Protein AF-A0A9E0ZNE9-F1 (afdb_monomer_lite)

Sequence (82 aa):
MLLKRNNVERVVESPEKAESMIKEGYTVVEAKVLPEKGNPEEEKPIDSMNVTELKALAKKKGLEGYSSLSRDEL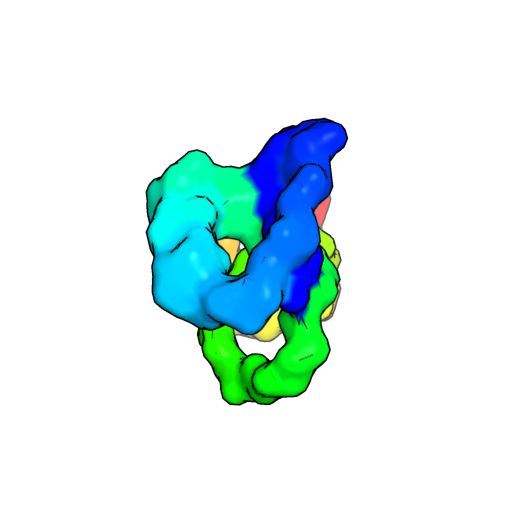AEVLKEAE

Foldseek 3Di:
DWKDDPPDIDDDDDVVVVVVVVVVVIDDDDDDDDDDDDDDPPPPQLVNDDLVVLLVLCVVVVPPCSVVDDSVRSSVVSNVVD

pLDDT: mean 73.61, std 13.42, range [37.75, 85.44]

Radius of gyration: 16.78 Å; chains: 1; bounding box: 38×26×40 Å

Secondary structure (DSSP, 8-state):
-EEEETTEEEE---HHHHHHHHHTT-EEEE-SS------------GGGS-HHHHHHHHHHHT-TTTTTS-HHHHHHHHHHT-

Structure (mmCIF, N/CA/C/O backbone):
data_AF-A0A9E0ZNE9-F1
#
_entry.id   AF-A0A9E0ZNE9-F1
#
loop_
_atom_site.group_PDB
_atom_site.id
_atom_site.type_symbol
_atom_site.label_atom_id
_atom_site.label_alt_id
_atom_site.label_comp_id
_atom_site.label_asym_id
_atom_site.label_entity_id
_atom_site.label_seq_id
_atom_site.pdbx_PDB_ins_code
_atom_site.Cartn_x
_atom_site.Cartn_y
_atom_site.Cartn_z
_atom_site.occupancy
_atom_site.B_iso_or_equiv
_atom_site.auth_seq_id
_atom_site.auth_comp_id
_atom_site.auth_asym_id
_atom_site.auth_atom_id
_atom_site.pdbx_PDB_model_num
ATOM 1 N N . MET A 1 1 ? 10.328 -12.470 -16.441 1.00 76.31 1 MET A N 1
ATOM 2 C CA . MET A 1 1 ? 9.304 -11.696 -15.711 1.00 76.31 1 MET A CA 1
ATOM 3 C C . MET A 1 1 ? 8.325 -11.133 -16.725 1.00 76.31 1 MET A C 1
ATOM 5 O O . MET A 1 1 ? 8.776 -10.619 -17.741 1.00 76.31 1 MET A O 1
ATOM 9 N N . LEU A 1 2 ? 7.021 -11.258 -16.499 1.00 79.75 2 LEU A N 1
ATOM 10 C CA . LEU A 1 2 ? 5.990 -10.640 -17.332 1.00 79.75 2 LEU A CA 1
ATOM 11 C C . LEU A 1 2 ? 5.515 -9.354 -16.661 1.00 79.75 2 LEU A C 1
ATOM 13 O O . LEU A 1 2 ? 5.101 -9.378 -15.504 1.00 79.75 2 LEU A O 1
ATOM 17 N N . LEU A 1 3 ? 5.595 -8.244 -17.384 1.00 84.19 3 LEU A N 1
ATOM 18 C CA . LEU A 1 3 ? 5.109 -6.936 -16.968 1.00 84.19 3 LEU A CA 1
ATOM 19 C C . LEU A 1 3 ? 3.884 -6.555 -17.791 1.00 84.19 3 LEU A C 1
ATOM 21 O O . LEU A 1 3 ? 3.845 -6.846 -18.983 1.00 84.19 3 LEU A O 1
ATOM 25 N N . LYS A 1 4 ? 2.922 -5.849 -17.202 1.00 81.62 4 LYS A N 1
ATOM 26 C CA . LYS A 1 4 ? 1.717 -5.383 -17.888 1.00 81.62 4 LYS A CA 1
ATOM 27 C C . LYS A 1 4 ? 1.461 -3.911 -17.610 1.00 81.62 4 LYS A C 1
ATOM 29 O O . LYS A 1 4 ? 1.617 -3.442 -16.492 1.00 81.62 4 LYS A O 1
ATOM 34 N N . ARG A 1 5 ? 1.063 -3.167 -18.635 1.00 82.31 5 ARG A N 1
ATOM 35 C CA . ARG A 1 5 ? 0.567 -1.795 -18.509 1.00 82.31 5 ARG A CA 1
ATOM 36 C C . ARG A 1 5 ? -0.648 -1.645 -19.404 1.00 82.31 5 ARG A C 1
ATOM 38 O O . ARG A 1 5 ? -0.522 -1.683 -20.628 1.00 82.31 5 ARG A O 1
ATOM 45 N N . ASN A 1 6 ? -1.820 -1.466 -18.801 1.00 79.56 6 ASN A N 1
ATOM 46 C CA . ASN A 1 6 ? -3.103 -1.533 -19.504 1.00 79.56 6 ASN A CA 1
ATOM 47 C C . ASN A 1 6 ? -3.231 -2.865 -20.275 1.00 79.56 6 ASN A C 1
ATOM 49 O O . ASN A 1 6 ? -3.121 -3.937 -19.685 1.00 79.56 6 ASN A O 1
ATOM 53 N N . ASN A 1 7 ? -3.404 -2.800 -21.597 1.00 81.19 7 ASN A N 1
ATOM 54 C CA . ASN A 1 7 ? -3.520 -3.954 -22.492 1.00 81.19 7 ASN A CA 1
ATOM 55 C C . ASN A 1 7 ? -2.187 -4.385 -23.131 1.00 81.19 7 ASN A C 1
ATOM 57 O O . ASN A 1 7 ? -2.188 -5.157 -24.086 1.00 81.19 7 ASN A O 1
ATOM 61 N N . VAL A 1 8 ? -1.060 -3.854 -22.648 1.00 75.94 8 VAL A N 1
ATOM 62 C CA . VAL A 1 8 ? 0.278 -4.155 -23.168 1.00 75.94 8 VAL A CA 1
ATOM 63 C C . VAL A 1 8 ? 1.019 -5.041 -22.183 1.00 75.94 8 VAL A C 1
ATOM 65 O O . VAL A 1 8 ? 1.225 -4.648 -21.037 1.00 75.94 8 VAL A O 1
ATOM 68 N N . GLU A 1 9 ? 1.474 -6.196 -22.653 1.00 84.00 9 GLU A N 1
ATOM 69 C CA . GLU A 1 9 ? 2.298 -7.135 -21.896 1.00 84.00 9 GLU A CA 1
ATOM 70 C C . GLU A 1 9 ? 3.729 -7.136 -22.438 1.00 84.00 9 GLU A C 1
ATOM 72 O O . GLU A 1 9 ? 3.959 -7.0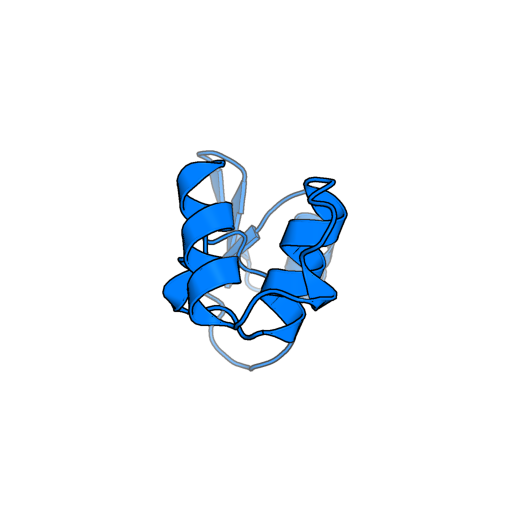31 -23.645 1.00 84.00 9 GLU A O 1
ATOM 77 N N . ARG A 1 10 ? 4.718 -7.233 -21.549 1.00 81.69 10 ARG A N 1
ATOM 78 C CA . ARG A 1 10 ? 6.131 -7.256 -21.910 1.00 81.69 10 ARG A CA 1
ATOM 79 C C . ARG A 1 10 ? 6.885 -8.279 -21.083 1.00 81.69 10 ARG A C 1
ATOM 81 O O . ARG A 1 10 ? 6.910 -8.210 -19.858 1.00 81.69 10 ARG A O 1
ATOM 88 N N . VAL A 1 11 ? 7.548 -9.201 -21.769 1.00 84.81 11 VAL A N 1
ATOM 89 C CA . VAL A 1 11 ? 8.455 -10.161 -21.141 1.00 84.81 11 VAL A CA 1
ATOM 90 C C . VAL A 1 11 ? 9.821 -9.506 -20.980 1.00 84.81 11 VAL A C 1
ATOM 92 O O . VAL A 1 11 ? 10.368 -8.931 -21.921 1.00 84.81 11 VAL A O 1
ATOM 95 N N . VAL A 1 12 ? 10.354 -9.570 -19.768 1.00 81.69 12 VAL A N 1
ATOM 96 C CA . VAL A 1 12 ? 11.632 -8.985 -19.383 1.00 81.69 12 VAL A CA 1
ATOM 97 C C . VAL A 1 12 ? 12.433 -10.017 -18.608 1.00 81.69 12 VAL A C 1
ATOM 99 O O . VAL A 1 12 ? 11.928 -10.643 -17.676 1.00 81.69 12 VAL A O 1
ATOM 102 N N . GLU A 1 13 ? 13.679 -10.217 -19.006 1.00 78.19 13 GLU A N 1
ATOM 103 C CA . GLU A 1 13 ? 14.570 -11.202 -18.385 1.00 78.19 13 GLU A CA 1
ATOM 104 C C . GLU A 1 13 ? 15.462 -10.565 -17.313 1.00 78.19 13 GLU A C 1
ATOM 106 O O . GLU A 1 13 ? 15.836 -11.228 -16.351 1.00 78.19 13 GLU A O 1
ATOM 111 N N . SER A 1 14 ? 15.743 -9.264 -17.434 1.00 81.38 14 SER A N 1
ATOM 112 C CA . SER A 1 14 ? 16.600 -8.527 -16.503 1.00 81.38 14 SER A CA 1
ATOM 113 C C . SER A 1 14 ? 15.792 -7.800 -15.417 1.00 81.38 14 SER A C 1
ATOM 115 O O . SER A 1 14 ? 14.880 -7.038 -15.758 1.00 81.38 14 SER A O 1
ATOM 117 N N . PRO A 1 15 ? 16.158 -7.941 -14.130 1.00 77.75 15 PRO A N 1
ATOM 118 C CA . PRO A 1 15 ? 15.478 -7.266 -13.022 1.00 77.75 15 PRO A CA 1
ATOM 119 C C . PRO A 1 15 ? 15.608 -5.734 -13.084 1.00 77.75 15 PRO A C 1
ATOM 121 O O . PRO A 1 15 ? 14.614 -5.041 -12.906 1.00 77.75 15 PRO A O 1
ATOM 124 N N . GLU A 1 16 ? 16.768 -5.194 -13.471 1.00 81.44 16 GLU A N 1
ATOM 125 C CA . GLU A 1 16 ? 16.986 -3.735 -13.585 1.00 81.44 16 GLU A CA 1
ATOM 126 C C . GLU A 1 16 ? 16.039 -3.077 -14.607 1.00 81.44 16 GLU A C 1
ATOM 128 O O . GLU A 1 16 ? 15.531 -1.961 -14.442 1.00 81.44 16 GLU A O 1
ATOM 133 N N . LYS A 1 17 ? 15.774 -3.809 -15.695 1.00 80.31 17 LYS A N 1
ATOM 134 C CA . LYS A 1 17 ? 14.842 -3.401 -16.746 1.00 80.31 17 LYS A CA 1
ATOM 135 C C . LYS A 1 17 ? 13.403 -3.468 -16.234 1.00 80.31 17 LYS A C 1
ATOM 137 O O . LYS A 1 17 ? 12.601 -2.606 -16.585 1.00 80.31 17 LYS A O 1
ATOM 142 N N . ALA A 1 18 ? 13.094 -4.454 -15.392 1.00 80.50 18 ALA A N 1
ATOM 143 C CA . ALA A 1 18 ? 11.793 -4.562 -14.757 1.00 80.50 18 ALA A CA 1
ATOM 144 C C . ALA A 1 18 ? 11.534 -3.407 -13.783 1.00 80.50 18 ALA A C 1
ATOM 146 O O . ALA A 1 18 ? 10.486 -2.782 -13.882 1.00 80.50 18 ALA A O 1
ATOM 147 N N . GLU A 1 19 ? 12.496 -3.040 -12.935 1.00 80.00 19 GLU A N 1
ATOM 148 C CA . GLU A 1 19 ? 12.375 -1.898 -12.015 1.00 80.00 19 GLU A CA 1
ATOM 149 C C . GLU A 1 19 ? 12.132 -0.570 -12.74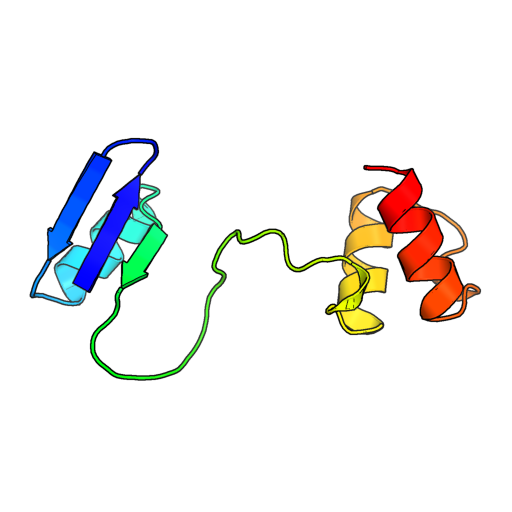2 1.00 80.00 19 GLU A C 1
ATOM 151 O O . GLU A 1 19 ? 11.243 0.198 -12.366 1.00 80.00 19 GLU A O 1
ATOM 156 N N . SER A 1 20 ? 12.875 -0.316 -13.825 1.00 80.81 20 SER A N 1
ATOM 157 C CA . SER A 1 20 ? 12.674 0.884 -14.650 1.00 80.81 20 SER A CA 1
ATOM 158 C C . SER A 1 20 ? 11.257 0.938 -15.226 1.00 80.81 20 SER A C 1
ATOM 160 O O . SER A 1 20 ? 10.603 1.975 -15.177 1.00 80.81 20 SER A O 1
ATOM 162 N N . MET A 1 21 ? 10.744 -0.199 -15.696 1.00 79.69 21 MET A N 1
ATOM 163 C CA . MET A 1 21 ? 9.393 -0.294 -16.241 1.00 79.69 21 MET A CA 1
ATOM 164 C C . MET A 1 21 ? 8.310 -0.203 -15.163 1.00 79.69 21 MET A C 1
ATOM 166 O O . MET A 1 21 ? 7.269 0.405 -15.400 1.00 79.69 21 MET A O 1
ATOM 170 N N . ILE A 1 22 ? 8.556 -0.729 -13.963 1.00 80.12 22 ILE A N 1
ATOM 171 C CA . ILE A 1 22 ? 7.655 -0.559 -12.818 1.00 80.12 22 ILE A CA 1
ATOM 172 C C . ILE A 1 22 ? 7.529 0.927 -12.469 1.00 80.12 22 ILE A C 1
ATOM 174 O O . ILE A 1 22 ? 6.423 1.433 -12.286 1.00 80.12 22 ILE A O 1
ATOM 178 N N . LYS A 1 23 ? 8.645 1.667 -12.497 1.00 80.19 23 LYS A N 1
ATOM 179 C CA . LYS A 1 23 ? 8.653 3.126 -12.316 1.00 80.19 23 LYS A CA 1
ATOM 180 C C . LYS A 1 23 ? 7.900 3.878 -13.423 1.00 80.19 23 LYS A C 1
ATOM 182 O O . LYS A 1 23 ? 7.328 4.931 -13.161 1.00 80.19 23 LYS A O 1
ATOM 187 N N . GLU A 1 24 ? 7.866 3.336 -14.639 1.00 78.94 24 GLU A N 1
ATOM 188 C CA . GLU A 1 24 ? 7.074 3.847 -15.770 1.00 78.94 24 GLU A CA 1
ATOM 189 C C . GLU A 1 24 ? 5.586 3.428 -15.736 1.00 78.94 24 GLU A C 1
ATOM 191 O O . GLU A 1 24 ? 4.834 3.720 -16.677 1.00 78.94 24 GLU A O 1
ATOM 196 N N . GLY A 1 25 ? 5.152 2.736 -14.677 1.00 74.75 25 GLY A N 1
ATOM 197 C CA . GLY A 1 25 ? 3.761 2.335 -14.462 1.00 74.75 25 GLY A CA 1
ATOM 198 C C . GLY A 1 25 ? 3.396 0.953 -15.007 1.00 74.75 25 GLY A C 1
ATOM 199 O O . GLY A 1 25 ? 2.233 0.724 -15.328 1.00 74.75 25 GLY A O 1
ATOM 200 N N . TYR A 1 26 ? 4.361 0.044 -15.170 1.00 81.50 26 TYR A N 1
ATOM 201 C CA . TYR A 1 26 ? 4.075 -1.370 -15.431 1.00 81.50 26 TYR A CA 1
ATOM 202 C C . TYR A 1 26 ? 3.910 -2.154 -14.119 1.00 81.50 26 TYR A C 1
ATOM 204 O O . TYR A 1 26 ? 4.668 -1.968 -13.173 1.00 81.50 26 TYR A O 1
ATOM 212 N N . THR A 1 27 ? 2.962 -3.083 -14.073 1.00 76.44 27 THR A N 1
ATOM 213 C CA . THR A 1 27 ? 2.759 -4.016 -12.958 1.00 76.44 27 THR A CA 1
ATOM 214 C C . THR A 1 27 ? 3.351 -5.385 -13.288 1.00 76.44 27 THR A C 1
ATOM 216 O O . THR A 1 27 ? 3.394 -5.793 -14.449 1.00 76.44 27 THR A O 1
ATOM 219 N N . VAL A 1 28 ? 3.862 -6.100 -12.285 1.00 76.88 28 VAL A N 1
ATOM 220 C CA . VAL A 1 28 ? 4.471 -7.425 -12.477 1.00 76.88 28 VAL A CA 1
ATOM 221 C C . VAL A 1 28 ? 3.374 -8.488 -12.417 1.00 76.88 28 VAL A C 1
ATOM 223 O O . VAL A 1 28 ? 2.762 -8.669 -11.372 1.00 76.88 28 VAL A O 1
ATOM 226 N N . VAL A 1 29 ? 3.127 -9.181 -13.530 1.00 70.31 29 VAL A N 1
ATOM 227 C CA . VAL A 1 29 ? 2.089 -10.223 -13.656 1.00 70.31 29 VAL A CA 1
ATOM 228 C C . VAL A 1 29 ? 2.649 -11.608 -13.353 1.00 70.31 29 VAL A C 1
ATOM 230 O O . VAL A 1 29 ? 2.002 -12.410 -12.692 1.00 70.31 29 VAL A O 1
ATOM 233 N N . GLU A 1 30 ? 3.871 -11.898 -13.804 1.00 60.41 30 GLU A N 1
ATOM 234 C CA . GLU A 1 30 ? 4.475 -13.215 -13.598 1.00 60.41 30 GLU A CA 1
ATOM 235 C C . GLU A 1 30 ? 5.980 -13.080 -13.340 1.00 60.41 30 GLU A C 1
ATOM 237 O O . GLU A 1 30 ? 6.796 -12.914 -14.254 1.00 60.41 30 GLU A O 1
ATOM 242 N N . ALA A 1 31 ? 6.374 -13.114 -12.068 1.00 56.16 31 ALA A N 1
ATOM 243 C CA . ALA A 1 31 ? 7.774 -13.167 -11.668 1.00 56.16 31 ALA A CA 1
ATOM 244 C C . ALA A 1 31 ? 8.168 -14.616 -11.371 1.00 56.16 31 ALA A C 1
ATOM 246 O O . ALA A 1 31 ? 7.781 -15.190 -10.355 1.00 56.16 31 ALA A O 1
ATOM 247 N N . LYS A 1 32 ? 8.987 -15.214 -12.242 1.00 53.56 32 LYS A N 1
ATOM 248 C CA . LYS A 1 32 ? 9.674 -16.467 -11.920 1.00 53.56 32 LYS A CA 1
ATOM 249 C C . LYS A 1 32 ? 10.767 -16.157 -10.880 1.00 53.56 32 LYS A C 1
ATOM 251 O O . LYS A 1 32 ? 11.861 -15.744 -11.239 1.00 53.56 32 LYS A O 1
ATOM 256 N N . VAL A 1 33 ? 10.402 -16.396 -9.616 1.00 45.47 33 VAL A N 1
ATOM 257 C CA . VAL A 1 33 ? 11.211 -16.582 -8.390 1.00 45.47 33 VAL A CA 1
ATOM 258 C C . VAL A 1 33 ? 11.833 -15.337 -7.722 1.00 45.47 33 VAL A C 1
ATOM 260 O O . VAL A 1 33 ? 12.932 -14.918 -8.062 1.00 45.47 33 VAL A O 1
ATOM 263 N N . LEU A 1 34 ? 11.146 -14.796 -6.705 1.00 39.75 34 LEU A N 1
ATOM 264 C CA . LEU A 1 34 ? 11.482 -14.794 -5.257 1.00 39.75 34 LEU A CA 1
ATOM 265 C C . LEU A 1 34 ? 10.558 -13.787 -4.528 1.00 39.75 34 LEU A 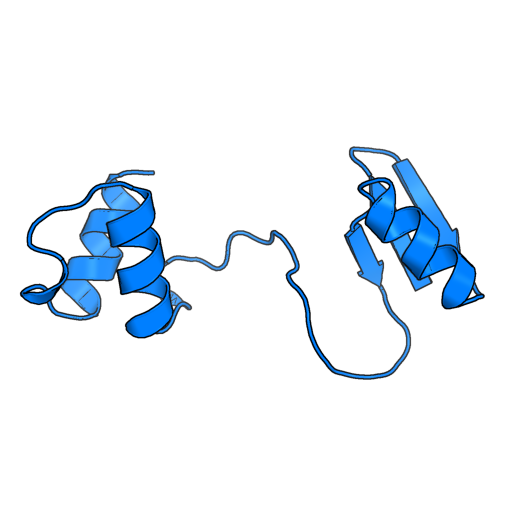C 1
ATOM 267 O O . LEU A 1 34 ? 10.196 -12.768 -5.116 1.00 39.75 34 LEU A O 1
ATOM 271 N N . PRO A 1 35 ? 10.123 -14.076 -3.285 1.00 54.84 35 PRO A N 1
ATOM 272 C CA . PRO A 1 35 ? 9.127 -13.277 -2.588 1.00 54.84 35 PRO A CA 1
ATOM 273 C C . PRO A 1 35 ? 9.797 -12.049 -1.973 1.00 54.84 35 PRO A C 1
ATOM 275 O O . PRO A 1 35 ? 10.777 -12.188 -1.256 1.00 54.84 35 PRO A O 1
ATOM 278 N N . GLU A 1 36 ? 9.282 -10.857 -2.257 1.00 46.50 36 GLU A N 1
ATOM 279 C CA . GLU A 1 36 ? 8.848 -9.885 -1.249 1.00 46.50 36 GLU A CA 1
ATOM 280 C C . GLU A 1 36 ? 8.571 -8.516 -1.879 1.00 46.50 36 GLU A C 1
ATOM 282 O O . GLU A 1 36 ? 9.331 -8.000 -2.693 1.00 46.50 36 GLU A O 1
ATOM 287 N N . LYS A 1 37 ? 7.498 -7.910 -1.359 1.00 45.16 37 LYS A N 1
ATOM 288 C CA . LYS A 1 37 ? 7.151 -6.486 -1.396 1.00 45.16 37 LYS A CA 1
ATOM 289 C C . LYS A 1 37 ? 6.663 -5.894 -2.722 1.00 45.16 37 LYS A C 1
ATOM 291 O O . LYS A 1 37 ? 7.430 -5.455 -3.567 1.00 45.16 37 LYS A O 1
ATOM 296 N N . GLY A 1 38 ? 5.350 -5.669 -2.751 1.00 37.75 38 GLY A N 1
ATOM 297 C CA . GLY A 1 38 ? 4.768 -4.522 -3.446 1.00 37.75 38 GLY A CA 1
ATOM 298 C C . GLY A 1 38 ? 3.647 -4.900 -4.393 1.00 37.75 38 GLY A C 1
ATOM 299 O O . GLY A 1 38 ? 3.902 -5.156 -5.559 1.00 37.75 38 GLY A O 1
ATOM 300 N N . ASN A 1 39 ? 2.428 -4.902 -3.848 1.00 48.00 39 ASN A N 1
ATOM 301 C CA . ASN A 1 39 ? 1.146 -4.712 -4.527 1.00 48.00 39 ASN A CA 1
ATOM 302 C C . ASN A 1 39 ? 1.023 -5.240 -5.968 1.00 48.00 39 ASN A C 1
ATOM 304 O O . ASN A 1 39 ? 1.329 -4.505 -6.910 1.00 48.00 39 ASN A O 1
ATOM 308 N N . PRO A 1 40 ? 0.353 -6.386 -6.179 1.00 43.19 40 PRO A N 1
ATOM 309 C CA . PRO A 1 40 ? -0.678 -6.347 -7.188 1.00 43.19 40 PRO A CA 1
ATOM 310 C C . PRO A 1 40 ? -1.745 -5.381 -6.662 1.00 43.19 40 PRO A C 1
ATOM 312 O O . PRO A 1 40 ? -2.292 -5.539 -5.568 1.00 43.19 40 PRO A O 1
ATOM 315 N N . GLU A 1 41 ? -2.023 -4.349 -7.442 1.00 45.38 41 GLU A N 1
ATOM 316 C CA . GLU A 1 41 ? -3.344 -3.736 -7.516 1.00 45.38 41 GLU A CA 1
ATOM 317 C C . GLU A 1 41 ? -4.318 -4.791 -8.076 1.00 45.38 41 GLU A C 1
ATOM 319 O O . GLU A 1 41 ? -4.882 -4.659 -9.151 1.00 45.38 41 GLU A O 1
ATOM 324 N N . GLU A 1 42 ? -4.410 -5.918 -7.376 1.00 45.00 42 GLU A N 1
ATOM 325 C CA . GLU A 1 42 ? -5.573 -6.768 -7.375 1.00 45.00 42 GLU A CA 1
ATOM 326 C C . GLU A 1 42 ? -6.381 -6.258 -6.202 1.00 45.00 42 GLU A C 1
ATOM 328 O O . GLU A 1 42 ? -5.876 -6.111 -5.082 1.00 45.00 42 GLU A O 1
ATOM 333 N N . GLU A 1 43 ? -7.622 -5.931 -6.501 1.00 49.78 43 GLU A N 1
ATOM 334 C CA . GLU A 1 43 ? -8.704 -5.705 -5.570 1.00 49.78 43 GLU A CA 1
ATOM 335 C C . GLU A 1 43 ? -8.761 -6.916 -4.633 1.00 49.78 43 GLU A C 1
ATOM 337 O O . GLU A 1 43 ? -9.508 -7.867 -4.851 1.00 49.78 43 GLU A O 1
ATOM 342 N N . LYS A 1 44 ? -7.902 -6.950 -3.603 1.00 52.34 44 LYS A N 1
ATOM 343 C CA . LYS A 1 44 ? -8.057 -7.914 -2.525 1.00 52.34 44 LYS A CA 1
ATOM 344 C C . LYS A 1 44 ? -9.466 -7.648 -2.015 1.00 52.34 44 LYS A C 1
ATOM 346 O O . LYS A 1 44 ? -9.715 -6.515 -1.588 1.00 52.34 44 LYS A O 1
ATOM 351 N N . PRO A 1 45 ? -10.378 -8.633 -2.075 1.00 61.59 45 PRO A N 1
ATOM 352 C CA . PRO A 1 45 ? -11.720 -8.424 -1.576 1.00 61.59 45 PRO A CA 1
ATOM 353 C C . PRO A 1 45 ? -11.593 -7.924 -0.142 1.00 61.59 45 PRO A C 1
ATOM 355 O O . PRO A 1 45 ? -10.732 -8.406 0.600 1.00 61.59 45 PRO A O 1
ATOM 358 N N . ILE A 1 46 ? -12.408 -6.936 0.224 1.00 67.75 46 ILE A N 1
ATOM 359 C CA . ILE A 1 46 ? -12.400 -6.315 1.555 1.00 67.75 46 ILE A CA 1
ATOM 360 C C . ILE A 1 46 ? -12.379 -7.408 2.657 1.00 67.75 46 ILE A C 1
ATOM 362 O O . ILE A 1 46 ? -11.649 -7.303 3.638 1.00 67.75 46 ILE A O 1
ATOM 366 N N . ASP A 1 47 ? -13.059 -8.533 2.418 1.00 63.81 47 ASP A N 1
ATOM 367 C CA . ASP A 1 47 ? -13.065 -9.762 3.232 1.00 63.81 47 ASP A CA 1
ATOM 368 C C . ASP A 1 47 ? -11.679 -10.366 3.548 1.00 63.81 47 ASP A C 1
ATOM 370 O O . ASP A 1 47 ? -11.436 -10.901 4.634 1.00 63.81 47 ASP A O 1
ATOM 374 N N . SER A 1 48 ? -10.743 -10.282 2.604 1.00 65.31 48 SER A N 1
ATOM 375 C CA . SER A 1 48 ? -9.399 -10.851 2.716 1.00 65.31 48 SER A CA 1
ATOM 376 C C . SER A 1 48 ? -8.378 -9.880 3.321 1.00 65.31 48 S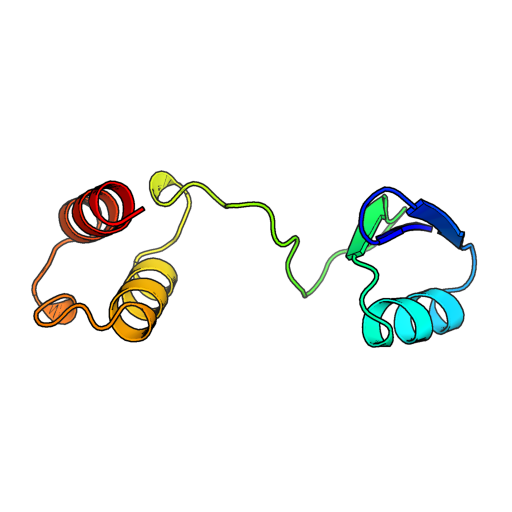ER A C 1
ATOM 378 O O . SER A 1 48 ? -7.223 -10.268 3.520 1.00 65.31 48 SER A O 1
ATOM 380 N N . MET A 1 49 ? -8.766 -8.634 3.607 1.00 72.19 49 MET A N 1
ATOM 381 C CA . MET A 1 49 ? -7.893 -7.652 4.248 1.00 72.19 49 MET A CA 1
ATOM 382 C C . MET A 1 49 ? -7.882 -7.809 5.771 1.00 72.19 49 MET A C 1
ATOM 384 O O . MET A 1 49 ? -8.844 -8.257 6.400 1.00 72.19 49 MET A O 1
ATOM 388 N N . ASN A 1 50 ? -6.763 -7.442 6.394 1.00 77.69 50 ASN A N 1
ATOM 389 C CA . ASN A 1 50 ? -6.668 -7.425 7.852 1.00 77.69 50 ASN A CA 1
ATOM 390 C C . ASN A 1 50 ? -7.285 -6.138 8.433 1.00 77.69 50 ASN A C 1
ATOM 392 O O . ASN A 1 50 ? -7.371 -5.124 7.745 1.00 77.69 50 ASN A O 1
ATOM 396 N N . VAL A 1 51 ? -7.646 -6.126 9.723 1.00 80.12 51 VAL A N 1
ATOM 397 C CA . VAL A 1 51 ? -8.269 -4.960 10.394 1.00 80.12 51 VAL A CA 1
ATOM 398 C C . VAL A 1 51 ? -7.449 -3.686 10.186 1.00 80.12 51 VAL A C 1
ATOM 400 O O . VAL A 1 51 ? -8.002 -2.619 9.959 1.00 80.12 51 VAL A O 1
ATOM 403 N N . THR A 1 52 ? -6.122 -3.788 10.214 1.00 76.94 52 THR A N 1
ATOM 404 C CA . THR A 1 52 ? -5.220 -2.655 9.968 1.00 76.94 52 THR A CA 1
ATOM 405 C C . THR A 1 52 ? -5.337 -2.108 8.541 1.00 76.94 52 THR A C 1
ATOM 407 O O . THR A 1 52 ? -5.359 -0.892 8.359 1.00 76.94 52 THR A O 1
ATOM 410 N N . GLU A 1 53 ? -5.440 -2.986 7.538 1.00 77.44 53 GLU A N 1
ATOM 411 C CA . GLU A 1 53 ? -5.628 -2.603 6.131 1.00 77.44 53 GLU A CA 1
ATOM 412 C C . GLU A 1 53 ? -7.023 -1.993 5.917 1.00 77.44 53 GLU A C 1
ATOM 414 O O . GLU A 1 53 ? -7.139 -0.928 5.311 1.00 77.44 53 GLU A O 1
ATOM 419 N N . LEU A 1 54 ? -8.064 -2.588 6.511 1.00 82.50 54 LEU A N 1
ATOM 420 C CA . LEU A 1 54 ? -9.433 -2.062 6.496 1.00 82.50 54 LEU A CA 1
ATOM 421 C C . LEU A 1 54 ? -9.513 -0.665 7.124 1.00 82.50 54 LEU A C 1
ATOM 423 O O . LEU A 1 54 ? -10.087 0.255 6.550 1.00 82.50 54 LEU A O 1
ATOM 427 N N . LYS A 1 55 ? -8.861 -0.454 8.271 1.00 82.62 55 LYS A N 1
ATOM 428 C CA . LYS A 1 55 ? -8.800 0.859 8.933 1.00 82.62 55 LYS A CA 1
ATOM 429 C C . LYS A 1 55 ? -8.077 1.900 8.078 1.00 82.62 55 LYS A C 1
ATOM 431 O O . LYS A 1 55 ? -8.489 3.059 8.042 1.00 82.62 55 LYS A O 1
ATOM 436 N N . ALA A 1 56 ? -7.020 1.500 7.371 1.00 83.31 56 ALA A N 1
ATOM 437 C CA . ALA A 1 56 ? -6.318 2.381 6.444 1.00 83.31 56 ALA A CA 1
ATOM 438 C C . ALA A 1 56 ? -7.202 2.772 5.248 1.00 83.31 56 ALA A C 1
ATOM 440 O O . ALA A 1 56 ? -7.229 3.948 4.877 1.00 83.31 56 ALA A O 1
ATOM 441 N N . LEU A 1 57 ? -7.965 1.823 4.691 1.00 81.62 57 LEU A N 1
ATOM 442 C CA . LEU A 1 57 ? -8.948 2.097 3.640 1.00 81.62 57 LEU A CA 1
ATOM 443 C C . LEU A 1 57 ? -10.063 3.023 4.121 1.00 81.62 57 LEU A C 1
ATOM 445 O O . LEU A 1 57 ? -10.367 3.998 3.441 1.00 81.62 57 LEU A O 1
ATOM 449 N N . ALA A 1 58 ? -10.617 2.776 5.305 1.00 84.62 58 ALA A N 1
ATOM 450 C CA . ALA A 1 58 ? -11.661 3.604 5.901 1.00 84.62 58 ALA A CA 1
ATOM 451 C C . ALA A 1 58 ? -11.189 5.040 6.115 1.00 84.62 58 ALA A C 1
ATOM 453 O O . ALA A 1 58 ? -11.849 5.981 5.682 1.00 84.62 58 ALA A O 1
ATOM 454 N N . LYS A 1 59 ? -9.979 5.220 6.653 1.00 84.00 59 LYS A N 1
ATOM 455 C CA . LYS A 1 59 ? -9.356 6.540 6.769 1.00 84.00 59 LYS A CA 1
ATOM 456 C C . LYS A 1 59 ? -9.153 7.210 5.405 1.00 84.00 59 LYS A C 1
ATOM 458 O O . LYS A 1 59 ? -9.377 8.410 5.285 1.00 84.00 59 LYS A O 1
ATOM 463 N N . LYS A 1 60 ? -8.742 6.456 4.378 1.00 80.50 60 LYS A N 1
ATOM 464 C CA . LYS A 1 60 ? -8.547 6.969 3.009 1.00 80.50 60 LYS A CA 1
ATOM 465 C C . LYS A 1 60 ? -9.870 7.364 2.341 1.00 80.50 60 LYS A C 1
ATOM 467 O O . LYS A 1 60 ? -9.896 8.363 1.631 1.00 80.50 60 LYS A O 1
ATOM 472 N N . LYS A 1 61 ? -10.948 6.613 2.584 1.00 79.50 61 LYS A N 1
ATOM 473 C CA . LYS A 1 61 ? -12.313 6.926 2.126 1.00 79.50 61 LYS A CA 1
ATOM 474 C C . LYS A 1 61 ? -12.993 8.023 2.960 1.00 79.50 61 LYS A C 1
ATOM 476 O O . LYS A 1 61 ? -14.065 8.475 2.582 1.00 79.50 61 LYS A O 1
ATOM 481 N N . GLY A 1 62 ? -12.378 8.474 4.056 1.00 82.38 62 GLY A N 1
ATOM 482 C CA . GLY A 1 62 ? -12.944 9.502 4.932 1.00 82.38 62 GLY A CA 1
ATOM 483 C C . GLY A 1 62 ? -14.052 8.984 5.850 1.00 82.38 62 GLY A C 1
ATOM 484 O O . GLY A 1 62 ? -14.889 9.763 6.288 1.00 82.38 62 GLY A O 1
ATOM 485 N N . LEU A 1 63 ? -14.072 7.679 6.138 1.00 83.44 63 LEU A N 1
ATOM 486 C CA . LEU A 1 63 ? -15.040 7.087 7.050 1.00 83.44 63 LEU A CA 1
ATOM 487 C C . LEU A 1 63 ? -14.731 7.522 8.483 1.00 83.44 63 LEU A C 1
ATOM 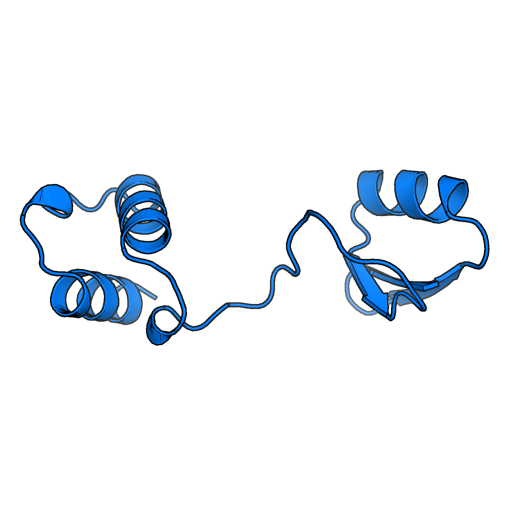489 O O . LEU A 1 63 ? -13.671 7.201 9.019 1.00 83.44 63 LEU A O 1
ATOM 493 N N . GLU A 1 64 ? -15.649 8.241 9.114 1.00 81.75 64 GLU A N 1
ATOM 494 C CA . GLU A 1 64 ? -15.547 8.632 10.519 1.00 81.75 64 GLU A CA 1
ATOM 495 C C . GLU A 1 64 ? -16.169 7.546 11.411 1.00 81.75 64 GLU A C 1
ATOM 497 O O . GLU A 1 64 ? -17.100 6.855 11.014 1.00 81.75 64 GLU A O 1
ATOM 502 N N . GLY A 1 65 ? -15.624 7.324 12.610 1.00 84.06 65 GLY A N 1
ATOM 503 C CA . GLY A 1 65 ? -16.106 6.257 13.505 1.00 84.06 65 GLY A CA 1
ATOM 504 C C . GLY A 1 65 ? -15.582 4.845 13.196 1.00 84.06 65 GLY A C 1
ATOM 505 O O . GLY A 1 65 ? -15.834 3.925 13.967 1.00 84.06 65 GLY A O 1
ATOM 506 N N . TYR A 1 66 ? -14.757 4.673 12.156 1.00 83.50 66 TYR A N 1
ATOM 507 C CA . TYR A 1 66 ? -14.140 3.386 11.786 1.00 83.50 66 TYR A CA 1
ATOM 508 C C . TYR A 1 66 ? -13.333 2.709 12.911 1.00 83.50 66 TYR A C 1
ATOM 510 O O . TYR A 1 66 ? -13.157 1.494 12.922 1.00 83.50 66 TYR A O 1
ATOM 518 N N . SER A 1 67 ? -12.811 3.489 13.862 1.00 82.44 67 SER A N 1
ATOM 519 C CA . SER A 1 67 ? -12.074 2.978 15.025 1.00 82.44 67 SER A CA 1
ATOM 520 C C . SER A 1 67 ? -12.965 2.256 16.035 1.00 82.44 67 SER A C 1
ATOM 522 O O . SER A 1 67 ? -12.446 1.452 16.808 1.00 82.44 67 SER A O 1
ATOM 524 N N . SER A 1 68 ? -14.264 2.558 16.026 1.00 85.38 68 SER A N 1
ATOM 525 C CA . SER A 1 68 ? -15.282 1.968 16.897 1.00 85.38 68 SER A CA 1
ATOM 526 C C . SER A 1 68 ? -15.988 0.772 16.259 1.00 85.38 68 SER A C 1
ATOM 528 O O . SER A 1 68 ? -16.688 0.059 16.970 1.00 85.38 68 SER A O 1
ATOM 530 N N . LEU A 1 69 ? -15.800 0.549 14.954 1.00 84.06 69 LEU A N 1
ATOM 531 C CA . LEU A 1 69 ? -16.366 -0.584 14.228 1.00 84.06 69 LEU A CA 1
ATOM 532 C C . LEU A 1 69 ? -15.504 -1.836 14.404 1.00 84.06 69 LEU A C 1
ATOM 534 O O . LEU A 1 69 ? -14.266 -1.778 14.424 1.00 84.06 69 LEU A O 1
ATOM 538 N N . SER A 1 70 ? -16.178 -2.978 14.500 1.00 84.75 70 SER A N 1
ATOM 539 C CA . SER A 1 70 ? -15.545 -4.295 14.488 1.00 84.75 70 SER A CA 1
ATOM 540 C C . SER A 1 70 ? -14.965 -4.599 13.106 1.00 84.75 70 SER A C 1
ATOM 542 O O . SER A 1 70 ? -15.282 -3.930 12.126 1.00 84.75 70 SER A O 1
ATOM 544 N N . ARG A 1 71 ? -14.107 -5.621 13.004 1.00 82.88 71 ARG A N 1
ATOM 545 C CA . ARG A 1 71 ? -13.535 -6.058 11.718 1.00 82.88 71 ARG A CA 1
ATOM 546 C C . ARG A 1 71 ? -14.620 -6.242 10.653 1.00 82.88 71 ARG A C 1
ATOM 548 O O . ARG A 1 71 ? -14.475 -5.712 9.558 1.00 82.88 71 ARG A O 1
ATOM 555 N N . ASP A 1 72 ? -15.653 -7.006 10.994 1.00 84.06 72 ASP A N 1
ATOM 556 C CA . ASP A 1 72 ? -16.731 -7.388 10.085 1.00 84.06 72 ASP A CA 1
ATOM 557 C C . ASP A 1 72 ? -17.570 -6.175 9.684 1.00 84.06 72 ASP A C 1
ATOM 559 O O . ASP A 1 72 ? -17.738 -5.918 8.499 1.00 84.06 72 ASP A O 1
ATOM 563 N N . GLU A 1 73 ? -17.968 -5.345 10.651 1.00 84.94 73 GLU A N 1
ATOM 564 C CA . GLU A 1 73 ? -18.701 -4.099 10.391 1.00 84.94 73 GLU A CA 1
ATOM 565 C C . GLU A 1 73 ? -17.899 -3.142 9.498 1.00 84.94 73 GLU A C 1
ATOM 567 O O . GLU A 1 73 ? -18.428 -2.542 8.567 1.00 84.94 73 GLU A O 1
ATOM 572 N N . LEU A 1 74 ? -16.593 -3.016 9.745 1.00 85.44 74 LEU A N 1
ATOM 573 C CA . LEU A 1 74 ? -15.711 -2.178 8.944 1.00 85.44 74 LEU A CA 1
ATOM 574 C C . LEU A 1 74 ? -15.571 -2.708 7.512 1.00 85.44 74 LEU A C 1
ATOM 576 O O . LEU A 1 74 ? -15.539 -1.917 6.573 1.00 85.44 74 LEU A O 1
ATOM 580 N N . ALA A 1 75 ? -15.483 -4.028 7.345 1.00 84.06 75 ALA A N 1
ATOM 581 C CA . ALA A 1 75 ? -15.428 -4.663 6.035 1.00 84.06 75 ALA A CA 1
ATOM 582 C C . ALA A 1 75 ? -16.741 -4.479 5.259 1.00 84.06 75 ALA A C 1
ATOM 584 O O . ALA A 1 75 ? -16.716 -4.151 4.076 1.00 84.06 75 ALA A O 1
ATOM 585 N N . GLU A 1 76 ? -17.879 -4.632 5.928 1.00 83.75 76 GLU A N 1
ATOM 586 C CA . GLU A 1 76 ? -19.202 -4.503 5.320 1.00 83.75 76 GLU A CA 1
ATOM 587 C C . GLU A 1 76 ? -19.454 -3.070 4.834 1.00 83.75 76 GLU A C 1
ATOM 589 O O . GLU A 1 76 ? -19.765 -2.853 3.664 1.00 83.75 76 GLU A O 1
ATOM 594 N N . VAL A 1 77 ? -19.173 -2.074 5.678 1.00 83.44 77 VAL A N 1
ATOM 595 C CA . VAL A 1 77 ? -19.323 -0.655 5.323 1.00 83.44 77 VAL A CA 1
ATOM 596 C C . VAL A 1 77 ? -18.380 -0.249 4.183 1.00 83.44 77 VAL A C 1
ATOM 598 O O . VAL A 1 77 ? -18.747 0.532 3.307 1.00 83.44 77 VAL A O 1
ATOM 601 N N . LEU A 1 78 ? -17.154 -0.778 4.161 1.00 81.69 78 LEU A N 1
ATOM 602 C CA . LEU A 1 78 ? -16.205 -0.506 3.079 1.00 81.69 78 LEU A CA 1
ATOM 603 C C . LEU A 1 78 ? -16.607 -1.145 1.747 1.00 81.69 78 LEU A C 1
ATOM 605 O O . LEU A 1 78 ? -16.261 -0.591 0.705 1.00 81.69 78 LEU A O 1
ATOM 609 N N . LYS A 1 79 ? -17.314 -2.277 1.798 1.00 79.50 79 LYS A N 1
ATOM 610 C CA . LYS A 1 79 ? -17.861 -2.984 0.637 1.00 79.50 79 LYS A CA 1
ATOM 611 C C . LYS A 1 79 ? -19.117 -2.304 0.092 1.00 79.50 79 LYS A C 1
ATOM 613 O O . LYS A 1 79 ? -19.317 -2.284 -1.112 1.00 79.50 79 LYS A O 1
ATOM 618 N N . GLU A 1 80 ? -19.944 -1.730 0.963 1.00 75.00 80 GLU A N 1
ATOM 619 C CA . GLU A 1 80 ? -21.137 -0.971 0.562 1.00 75.00 80 GLU A CA 1
ATOM 620 C C . GLU A 1 80 ? -20.785 0.412 -0.020 1.00 75.00 80 GLU A C 1
ATOM 622 O O . GLU A 1 80 ? -21.523 0.959 -0.833 1.00 75.00 80 GLU A O 1
ATOM 627 N N . ALA A 1 81 ? -19.628 0.965 0.359 1.00 66.00 81 ALA A N 1
ATOM 628 C CA . ALA A 1 81 ? -19.089 2.216 -0.176 1.00 66.00 81 ALA A CA 1
ATOM 629 C C . ALA A 1 81 ? -18.273 2.051 -1.480 1.00 66.00 81 ALA A C 1
ATOM 631 O O . ALA A 1 81 ? -17.522 2.972 -1.830 1.00 66.00 81 ALA A O 1
ATOM 632 N N . GLU A 1 82 ? -18.311 0.880 -2.125 1.00 56.22 82 GLU A N 1
ATOM 633 C CA . GLU A 1 82 ? -17.668 0.591 -3.422 1.00 56.22 82 GLU A CA 1
ATOM 634 C C . GLU A 1 82 ? -18.455 1.157 -4.611 1.00 56.22 82 GLU A C 1
ATOM 636 O O . GLU A 1 82 ? -19.702 1.061 -4.622 1.00 56.22 82 GLU A O 1
#